Protein AF-A0A5J5U2T1-F1 (afdb_monomer_lite)

Radius of gyration: 14.06 Å; chains: 1; bounding box: 38×24×29 Å

Organism: Gossypium barbadense (NCBI:txid3634)

Secondary structure (DSSP, 8-state):
-EEEEPTTSS-EEETTT-TT-BPBTTEEEEE--S-B-HHHHHHHHHHHHHHHHHHHHHHHHHTPPPP-EEEEE-TT---B-HHHHHHHHHHHHHHHHTT-

Structure (mmCIF, N/CA/C/O backbone):
data_AF-A0A5J5U2T1-F1
#
_entry.id   AF-A0A5J5U2T1-F1
#
loop_
_atom_site.group_PDB
_atom_site.id
_atom_site.type_symbol
_atom_site.label_atom_id
_atom_site.label_alt_id
_atom_site.label_comp_id
_atom_site.label_asym_id
_atom_site.label_entity_id
_atom_site.label_seq_id
_atom_site.pdbx_PDB_ins_code
_atom_site.Cartn_x
_atom_site.Cartn_y
_atom_site.Cartn_z
_atom_site.occupancy
_atom_site.B_iso_or_equiv
_atom_site.auth_seq_id
_atom_site.auth_comp_id
_atom_site.auth_asym_id
_atom_site.auth_atom_id
_atom_site.pdbx_PDB_model_num
ATOM 1 N N . MET A 1 1 ? -3.420 2.641 -5.255 1.00 91.50 1 MET A N 1
ATOM 2 C CA . MET A 1 1 ? -4.907 2.627 -5.237 1.00 91.50 1 MET A CA 1
ATOM 3 C C . MET A 1 1 ? -5.385 1.812 -4.042 1.00 91.50 1 MET A C 1
ATOM 5 O O . MET A 1 1 ? -4.658 0.903 -3.664 1.00 91.50 1 MET A O 1
ATOM 9 N N . VAL A 1 2 ? -6.556 2.091 -3.455 1.00 96.00 2 VAL A N 1
ATOM 10 C CA . VAL A 1 2 ? -7.102 1.265 -2.354 1.00 96.00 2 VAL A CA 1
ATOM 11 C C . VAL A 1 2 ? -7.994 0.156 -2.921 1.00 96.00 2 VAL A C 1
ATOM 13 O O . VAL A 1 2 ? -8.852 0.425 -3.768 1.00 96.00 2 VAL A O 1
ATOM 16 N N . LEU A 1 3 ? -7.773 -1.086 -2.485 1.00 96.88 3 LEU A N 1
ATOM 17 C CA . LEU A 1 3 ? -8.537 -2.255 -2.921 1.00 96.88 3 LEU A CA 1
ATOM 18 C C . LEU A 1 3 ? -9.595 -2.660 -1.890 1.00 96.88 3 LEU A C 1
ATOM 20 O O . LEU A 1 3 ? -9.352 -2.612 -0.687 1.00 96.88 3 LEU A O 1
ATOM 24 N N . GLY A 1 4 ? -10.738 -3.125 -2.388 1.00 96.69 4 GLY A N 1
ATOM 25 C CA . GLY A 1 4 ? -11.812 -3.731 -1.607 1.00 96.69 4 GLY A CA 1
ATOM 26 C C . GLY A 1 4 ? -12.195 -5.105 -2.153 1.00 96.69 4 GLY A C 1
ATOM 27 O O . GLY A 1 4 ? -11.924 -5.423 -3.315 1.00 96.69 4 GLY A O 1
ATOM 28 N N . ASN A 1 5 ? -12.816 -5.926 -1.312 1.00 97.12 5 ASN A N 1
ATOM 29 C CA . ASN A 1 5 ? -13.327 -7.238 -1.686 1.00 97.12 5 ASN A CA 1
ATOM 30 C C . ASN A 1 5 ? -14.647 -7.103 -2.454 1.00 97.12 5 ASN A C 1
ATOM 32 O O . ASN A 1 5 ? -15.560 -6.397 -2.025 1.00 97.12 5 ASN A O 1
ATOM 36 N N . ILE A 1 6 ? -14.761 -7.816 -3.572 1.00 96.44 6 ILE A N 1
ATOM 37 C CA . ILE A 1 6 ? -16.033 -7.984 -4.272 1.00 96.44 6 ILE A CA 1
ATOM 38 C C . ILE A 1 6 ? -16.855 -9.051 -3.522 1.00 96.44 6 ILE A C 1
ATOM 40 O O . ILE A 1 6 ? -16.369 -10.182 -3.392 1.00 96.44 6 ILE A O 1
ATOM 44 N N . PRO A 1 7 ? -18.087 -8.743 -3.068 1.00 94.50 7 PRO A N 1
ATOM 45 C CA . PRO A 1 7 ? -18.920 -9.659 -2.297 1.00 94.50 7 PRO A CA 1
ATOM 46 C C . PRO A 1 7 ? -19.061 -11.039 -2.932 1.00 94.50 7 PRO A C 1
ATOM 48 O O . PRO A 1 7 ? -19.192 -11.167 -4.149 1.00 94.50 7 PRO A O 1
ATOM 51 N N . ASN A 1 8 ? -19.098 -12.071 -2.086 1.00 92.50 8 ASN A N 1
ATOM 52 C CA . ASN A 1 8 ? -19.233 -13.472 -2.499 1.00 92.50 8 ASN A CA 1
ATOM 53 C C . ASN A 1 8 ? -18.112 -13.944 -3.446 1.00 92.50 8 ASN A C 1
ATOM 55 O O . ASN A 1 8 ? -18.323 -14.832 -4.271 1.00 92.50 8 ASN A O 1
ATOM 59 N N . SER A 1 9 ? -16.917 -13.354 -3.342 1.00 93.31 9 SER A N 1
ATOM 60 C CA . SER A 1 9 ? -15.761 -13.726 -4.157 1.00 93.31 9 SER A CA 1
ATOM 61 C C . SER A 1 9 ? -14.440 -13.604 -3.388 1.00 93.31 9 SER A C 1
ATOM 63 O O . SER A 1 9 ? -14.361 -12.961 -2.342 1.00 93.31 9 SER A O 1
ATOM 65 N N . GLY A 1 10 ? -13.374 -14.180 -3.947 1.00 92.50 10 GLY A N 1
ATOM 66 C CA . GLY A 1 10 ? -11.993 -13.953 -3.504 1.00 92.50 10 GLY A CA 1
ATOM 67 C C . GLY A 1 10 ? -11.285 -12.813 -4.245 1.00 92.50 10 GLY A C 1
ATOM 68 O O . GLY A 1 10 ? -10.059 -12.758 -4.242 1.00 92.50 10 GLY A O 1
ATOM 69 N N . ILE A 1 11 ? -12.025 -11.952 -4.950 1.00 94.88 11 ILE A N 1
ATOM 70 C CA . ILE A 1 11 ? -11.459 -10.942 -5.847 1.00 94.88 11 ILE A CA 1
ATOM 71 C C . ILE A 1 11 ? -11.368 -9.595 -5.128 1.00 94.88 11 ILE A C 1
ATOM 73 O O . ILE A 1 11 ? -12.343 -9.128 -4.540 1.00 94.88 11 ILE A O 1
ATOM 77 N N . TYR A 1 12 ? -10.209 -8.947 -5.252 1.00 96.06 12 TYR A N 1
ATOM 78 C CA . TYR A 1 12 ? -9.975 -7.583 -4.786 1.00 96.06 12 TYR A CA 1
ATOM 79 C C . TYR A 1 12 ? -9.835 -6.625 -5.974 1.00 96.06 12 TYR A C 1
ATOM 81 O O . TYR A 1 12 ? -9.155 -6.931 -6.963 1.00 96.06 12 TYR A O 1
ATOM 89 N N . ARG A 1 13 ? -10.523 -5.482 -5.911 1.00 95.38 13 ARG A N 1
ATOM 90 C CA . ARG A 1 13 ? -10.541 -4.458 -6.969 1.00 95.38 13 ARG A CA 1
ATOM 91 C C . ARG A 1 13 ? -10.528 -3.055 -6.383 1.00 95.38 13 ARG A C 1
ATOM 93 O O . ARG A 1 13 ? -10.888 -2.859 -5.228 1.00 95.38 13 ARG A O 1
ATOM 100 N N . SER A 1 14 ? -10.108 -2.090 -7.198 1.00 95.06 14 SER A N 1
ATOM 101 C CA . SER A 1 14 ? -10.101 -0.675 -6.824 1.00 95.06 14 SER A CA 1
ATOM 102 C C . SER A 1 14 ? -11.505 -0.220 -6.429 1.00 95.06 14 SER A C 1
ATOM 104 O O . SER A 1 14 ? -12.437 -0.339 -7.225 1.00 95.06 14 SER A O 1
ATOM 106 N N . MET A 1 15 ? -11.639 0.328 -5.220 1.00 94.19 15 MET A N 1
ATOM 107 C CA . MET A 1 15 ? -12.920 0.853 -4.730 1.00 94.19 15 MET A CA 1
ATOM 108 C C . MET A 1 15 ? -13.354 2.120 -5.479 1.00 94.19 15 MET A C 1
ATOM 110 O O . MET A 1 15 ? -14.547 2.365 -5.620 1.00 94.19 15 MET A O 1
ATOM 114 N N . ASP A 1 16 ? -12.403 2.871 -6.045 1.00 92.81 16 ASP A N 1
ATOM 115 C CA . ASP A 1 16 ? -12.697 4.042 -6.883 1.00 92.81 16 ASP A CA 1
ATOM 116 C C . ASP A 1 16 ? -13.367 3.644 -8.210 1.00 92.81 16 ASP A C 1
ATOM 118 O O . ASP A 1 16 ? -14.173 4.392 -8.759 1.00 92.81 16 ASP A O 1
ATOM 122 N N . GLN A 1 17 ? -13.027 2.463 -8.742 1.00 93.62 17 GLN A N 1
ATOM 123 C CA . GLN A 1 17 ? -13.546 1.971 -10.023 1.00 93.62 17 GLN A CA 1
ATOM 124 C C . GLN A 1 17 ? -14.768 1.060 -9.864 1.00 93.62 17 GLN A C 1
ATOM 126 O O . GLN A 1 17 ? -15.655 1.060 -10.716 1.00 93.62 17 GLN A O 1
ATOM 131 N N . TYR A 1 18 ? -14.820 0.267 -8.792 1.00 94.25 18 TYR A N 1
ATOM 132 C CA . TYR A 1 18 ? -15.856 -0.736 -8.567 1.00 94.25 18 TYR A CA 1
ATOM 133 C C . TYR A 1 18 ? -16.617 -0.412 -7.284 1.00 94.25 18 TYR A C 1
ATOM 135 O O . TYR A 1 18 ? -16.216 -0.823 -6.202 1.00 94.25 18 TYR A O 1
ATOM 143 N N . GLN A 1 19 ? -17.768 0.253 -7.414 1.00 91.75 19 GLN A N 1
ATOM 144 C CA . GLN A 1 19 ? -18.606 0.664 -6.273 1.00 91.75 19 GLN A CA 1
ATOM 145 C C . GLN A 1 19 ? -19.102 -0.501 -5.401 1.00 91.75 19 GLN A C 1
ATOM 147 O O . GLN A 1 19 ? -19.503 -0.293 -4.263 1.00 91.75 19 GLN A O 1
ATOM 152 N N . MET A 1 20 ? -19.098 -1.725 -5.934 1.00 93.38 20 MET A N 1
ATOM 153 C CA . MET A 1 20 ? -19.464 -2.935 -5.193 1.00 93.38 20 MET A CA 1
ATOM 154 C C . MET A 1 20 ? -18.319 -3.499 -4.337 1.00 93.38 20 MET A C 1
ATOM 156 O O . MET A 1 20 ? -18.551 -4.446 -3.592 1.00 93.38 20 MET A O 1
ATOM 160 N N . ALA A 1 21 ? -17.092 -2.986 -4.478 1.00 96.25 21 ALA A N 1
ATOM 161 C CA . ALA A 1 21 ? -15.948 -3.416 -3.686 1.00 96.25 21 ALA A CA 1
ATOM 162 C C . ALA A 1 21 ? -16.019 -2.796 -2.285 1.00 96.25 21 ALA A C 1
ATOM 164 O O . ALA A 1 21 ? -16.113 -1.579 -2.149 1.00 96.25 21 ALA A O 1
ATOM 165 N N . ASN A 1 22 ? -15.940 -3.634 -1.253 1.00 93.81 22 ASN A N 1
ATOM 166 C CA . ASN A 1 22 ? -16.040 -3.203 0.140 1.00 93.81 22 ASN A CA 1
ATOM 167 C C . ASN A 1 22 ? -14.689 -3.298 0.845 1.00 93.81 22 ASN A C 1
ATOM 169 O O . ASN A 1 22 ? -13.925 -4.241 0.615 1.00 93.81 22 ASN A O 1
ATOM 173 N N . SER A 1 23 ? -14.410 -2.350 1.737 1.00 92.56 23 SER A N 1
ATOM 174 C CA . SER A 1 23 ? -13.277 -2.467 2.651 1.00 92.56 23 SER A CA 1
ATOM 175 C C . SER A 1 23 ? -13.469 -3.658 3.592 1.00 92.56 23 SER A C 1
ATOM 177 O O . SER A 1 23 ? -14.588 -4.088 3.879 1.00 92.56 23 SER A O 1
ATOM 179 N N . VAL A 1 24 ? -12.353 -4.209 4.064 1.00 91.06 24 VAL A N 1
ATOM 180 C CA . VAL A 1 24 ? -12.357 -5.256 5.085 1.00 91.06 24 VAL A CA 1
ATOM 181 C C . VAL A 1 24 ? -12.009 -4.586 6.416 1.00 91.06 24 VAL A C 1
ATOM 183 O O . VAL A 1 24 ? -10.941 -3.980 6.501 1.00 91.06 24 VAL A O 1
ATOM 186 N N . PRO A 1 25 ? -12.875 -4.650 7.446 1.00 89.88 25 PRO A N 1
ATOM 187 C CA . PRO A 1 25 ? -12.611 -3.992 8.723 1.00 89.88 25 PRO A CA 1
ATOM 188 C C . PRO A 1 25 ? -11.243 -4.373 9.298 1.00 89.88 25 PRO A C 1
ATOM 190 O O . PRO A 1 25 ? -10.885 -5.551 9.349 1.00 89.88 25 PRO A O 1
ATOM 193 N N . GLY A 1 26 ? -10.469 -3.367 9.709 1.00 92.12 26 GLY A N 1
ATOM 194 C CA . GLY A 1 26 ? -9.121 -3.550 10.251 1.00 92.12 26 GLY A CA 1
ATOM 195 C C . GLY A 1 26 ? -8.036 -3.909 9.222 1.00 92.12 26 GLY A C 1
ATOM 196 O O . GLY A 1 26 ? -6.898 -4.155 9.624 1.00 92.12 26 GLY A O 1
ATOM 197 N N . ILE A 1 27 ? -8.329 -3.932 7.916 1.00 94.69 27 ILE A N 1
ATOM 198 C CA . ILE A 1 27 ? -7.347 -4.249 6.867 1.00 94.69 27 ILE A CA 1
ATOM 199 C C . ILE A 1 27 ? -7.358 -3.180 5.773 1.00 94.69 27 ILE A C 1
ATOM 201 O O . ILE A 1 27 ? -8.360 -2.969 5.092 1.00 94.69 27 ILE A O 1
ATOM 205 N N . LEU A 1 28 ? -6.194 -2.573 5.536 1.00 96.50 28 LEU A N 1
ATOM 206 C CA . LEU A 1 28 ? -5.956 -1.659 4.424 1.00 96.50 28 LEU A CA 1
ATOM 207 C C . LEU A 1 28 ? -5.172 -2.370 3.320 1.00 96.50 28 LEU A C 1
ATOM 209 O O . LEU A 1 28 ? -4.059 -2.833 3.556 1.00 96.50 28 LEU A O 1
ATOM 213 N N . ILE A 1 29 ? -5.714 -2.420 2.103 1.00 97.50 29 ILE A N 1
ATOM 214 C CA . ILE A 1 29 ? -5.049 -3.043 0.951 1.00 97.50 29 ILE A CA 1
ATOM 215 C C . ILE A 1 29 ? -4.725 -1.968 -0.084 1.00 97.50 29 ILE A C 1
ATOM 217 O O . ILE A 1 29 ? -5.620 -1.292 -0.591 1.00 97.50 29 ILE A O 1
ATOM 221 N N . LEU A 1 30 ? -3.443 -1.816 -0.412 1.00 97.31 30 LEU A N 1
ATOM 222 C CA . LEU A 1 30 ? -2.939 -0.804 -1.333 1.00 97.31 30 LEU A CA 1
ATOM 223 C C . LEU A 1 30 ? -2.253 -1.464 -2.525 1.00 97.31 30 LEU A C 1
ATOM 225 O O . LEU A 1 30 ? -1.245 -2.144 -2.366 1.00 97.31 30 LEU A O 1
ATOM 229 N N . GLN A 1 31 ? -2.760 -1.210 -3.725 1.00 96.75 31 GLN A N 1
ATOM 230 C CA . GLN A 1 31 ? -2.101 -1.607 -4.966 1.00 96.75 31 GLN A CA 1
ATOM 231 C C . GLN A 1 31 ? -1.109 -0.537 -5.416 1.00 96.75 31 GLN A C 1
ATOM 233 O O . GLN A 1 31 ? -1.481 0.642 -5.516 1.00 96.75 31 GLN A O 1
ATOM 238 N N . ILE A 1 32 ? 0.118 -0.961 -5.721 1.00 95.94 32 ILE A N 1
ATOM 239 C CA . ILE A 1 32 ? 1.150 -0.140 -6.358 1.00 95.94 32 ILE A CA 1
ATOM 240 C C . ILE A 1 32 ? 1.278 -0.578 -7.819 1.00 95.94 32 ILE A C 1
ATOM 242 O O . ILE A 1 32 ? 1.555 -1.737 -8.111 1.00 95.94 32 ILE A O 1
ATOM 246 N N . ASP A 1 33 ? 1.049 0.355 -8.736 1.00 93.88 33 ASP A N 1
ATOM 247 C CA . ASP A 1 33 ? 0.881 0.127 -10.176 1.00 93.88 33 ASP A CA 1
ATOM 248 C C . ASP A 1 33 ? 2.039 0.677 -11.026 1.00 93.88 33 ASP A C 1
ATOM 250 O O . ASP A 1 33 ? 1.924 0.797 -12.245 1.00 93.88 33 ASP A O 1
ATOM 254 N N . ALA A 1 34 ? 3.174 0.992 -10.397 1.00 93.94 34 ALA A N 1
ATOM 255 C CA . ALA A 1 34 ? 4.354 1.525 -11.067 1.00 93.94 34 ALA A CA 1
ATOM 256 C C . ALA A 1 34 ? 5.658 0.961 -10.473 1.00 93.94 34 ALA A C 1
ATOM 258 O O . ALA A 1 34 ? 5.695 0.631 -9.284 1.00 93.94 34 ALA A O 1
ATOM 259 N N . PRO A 1 35 ? 6.750 0.893 -11.264 1.00 96.75 35 PRO A N 1
ATOM 260 C CA . PRO A 1 35 ? 8.089 0.623 -10.745 1.00 96.75 35 PRO A CA 1
ATOM 261 C C . PRO A 1 35 ? 8.454 1.562 -9.596 1.00 96.75 35 PRO A C 1
ATOM 263 O O . PRO A 1 35 ? 8.082 2.736 -9.621 1.00 96.75 35 PRO A O 1
ATOM 266 N N . VAL A 1 36 ? 9.215 1.076 -8.616 1.00 97.06 36 VAL A N 1
ATOM 267 C CA . VAL A 1 36 ? 9.625 1.876 -7.452 1.00 97.06 36 VAL A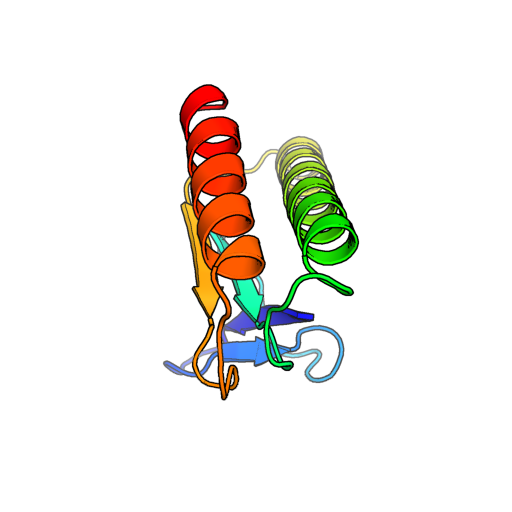 CA 1
ATOM 268 C C . VAL A 1 36 ? 11.108 2.204 -7.556 1.00 97.06 36 VAL A C 1
ATOM 270 O O . VAL A 1 36 ? 11.963 1.327 -7.485 1.00 97.06 36 VAL A O 1
ATOM 273 N N . PHE A 1 37 ? 11.417 3.482 -7.729 1.00 96.50 37 PHE A N 1
ATOM 274 C CA . PHE A 1 37 ? 12.774 3.964 -7.946 1.00 96.50 37 PHE A CA 1
ATOM 275 C C . PHE A 1 37 ? 13.001 5.306 -7.258 1.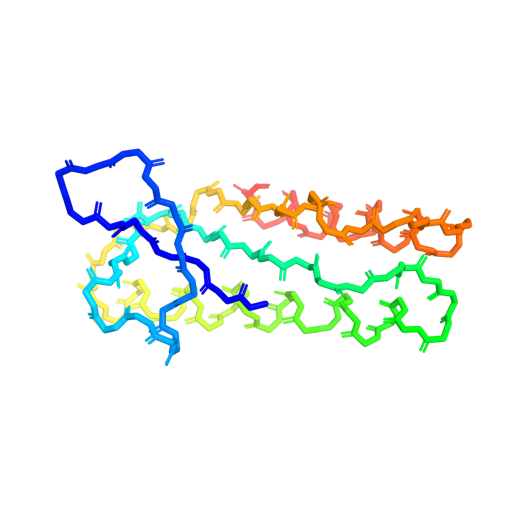00 96.50 37 PHE A C 1
ATOM 277 O O . PHE A 1 37 ? 12.074 5.922 -6.730 1.00 96.50 37 PHE A O 1
ATOM 284 N N . PHE A 1 38 ? 14.241 5.787 -7.270 1.00 95.94 38 PHE A N 1
ATOM 285 C CA . PHE A 1 38 ? 14.639 7.014 -6.576 1.00 95.94 38 PHE A CA 1
ATOM 286 C C . PHE A 1 38 ? 13.669 8.199 -6.758 1.00 95.94 38 PHE A C 1
ATOM 288 O O . PHE A 1 38 ? 13.318 8.863 -5.784 1.00 95.94 38 PHE A O 1
ATOM 295 N N . ALA A 1 39 ? 13.187 8.445 -7.981 1.00 95.50 39 ALA A N 1
ATOM 296 C CA . ALA A 1 39 ? 12.362 9.618 -8.270 1.00 95.50 39 ALA A CA 1
ATOM 297 C C . ALA A 1 39 ? 10.951 9.573 -7.654 1.00 95.50 39 ALA A C 1
ATOM 299 O O . ALA A 1 39 ? 10.359 10.630 -7.451 1.00 95.50 39 ALA A O 1
ATOM 300 N N . ASN A 1 40 ? 10.398 8.385 -7.373 1.00 95.62 40 ASN A N 1
ATOM 301 C CA . ASN A 1 40 ? 9.044 8.246 -6.823 1.00 95.62 40 ASN A CA 1
ATOM 302 C C . ASN A 1 40 ? 8.996 7.671 -5.400 1.00 95.62 40 ASN A C 1
ATOM 304 O O . ASN A 1 40 ? 7.937 7.713 -4.774 1.00 95.62 40 ASN A O 1
ATOM 308 N N . ALA A 1 41 ? 10.120 7.188 -4.866 1.00 95.44 41 ALA A N 1
ATOM 309 C CA . ALA A 1 41 ? 10.183 6.554 -3.554 1.00 95.44 41 ALA A CA 1
ATOM 310 C C . ALA A 1 41 ? 9.664 7.466 -2.424 1.00 95.44 41 ALA A C 1
ATOM 312 O O . ALA A 1 41 ? 8.802 7.057 -1.645 1.00 95.44 41 ALA A O 1
ATOM 313 N N . SER A 1 42 ? 10.127 8.720 -2.354 1.00 94.81 42 SER A N 1
ATOM 314 C CA . SER A 1 42 ? 9.705 9.672 -1.312 1.00 94.81 42 SER A CA 1
ATOM 315 C C . SER A 1 42 ? 8.200 9.946 -1.353 1.00 94.81 42 SER A C 1
ATOM 317 O O . SER A 1 42 ? 7.520 9.845 -0.330 1.00 94.81 42 SER A O 1
ATOM 319 N N . TYR A 1 43 ? 7.674 10.214 -2.550 1.00 95.19 43 TYR A N 1
ATOM 320 C CA . TYR A 1 43 ? 6.250 10.427 -2.775 1.00 95.19 43 TYR A CA 1
ATOM 321 C C . TYR A 1 43 ? 5.425 9.207 -2.356 1.00 95.19 43 TYR A C 1
ATOM 323 O O . TYR A 1 43 ? 4.422 9.344 -1.654 1.00 95.19 43 TYR A O 1
ATOM 331 N N . LEU A 1 44 ? 5.857 8.006 -2.753 1.00 96.19 44 LEU A N 1
ATOM 332 C CA . LEU A 1 44 ? 5.143 6.772 -2.454 1.00 96.19 44 LEU A CA 1
ATOM 333 C C . LEU A 1 44 ? 5.072 6.517 -0.942 1.00 96.19 44 LEU A C 1
ATOM 335 O O . LEU A 1 44 ? 3.994 6.226 -0.424 1.00 96.19 44 LEU A O 1
ATOM 339 N N . ARG A 1 45 ? 6.179 6.719 -0.218 1.00 95.31 45 ARG A N 1
ATOM 340 C CA . ARG A 1 45 ? 6.229 6.613 1.251 1.00 95.31 45 ARG A CA 1
ATOM 341 C C . ARG A 1 45 ? 5.221 7.537 1.931 1.00 95.31 45 ARG A C 1
ATOM 343 O O . ARG A 1 45 ? 4.473 7.113 2.815 1.00 95.31 45 ARG A O 1
ATOM 350 N N . GLU A 1 46 ? 5.200 8.805 1.528 1.00 95.69 46 GLU A N 1
ATOM 351 C CA . GLU A 1 46 ? 4.277 9.801 2.079 1.00 95.69 46 GLU A CA 1
ATOM 352 C C . GLU A 1 46 ? 2.826 9.473 1.735 1.00 95.69 46 GLU A C 1
ATOM 354 O O . GLU A 1 46 ? 1.937 9.621 2.577 1.00 95.69 46 GLU A O 1
ATOM 359 N N . ARG A 1 47 ? 2.571 8.989 0.515 1.00 95.88 47 ARG A N 1
ATOM 360 C CA . ARG A 1 47 ? 1.223 8.623 0.084 1.00 95.88 47 ARG A CA 1
ATOM 361 C C . ARG A 1 47 ? 0.683 7.422 0.852 1.00 95.88 47 ARG A C 1
ATOM 363 O O . ARG A 1 47 ? -0.464 7.488 1.290 1.00 95.88 47 ARG A O 1
ATOM 370 N N . ILE A 1 48 ? 1.502 6.388 1.060 1.00 96.12 48 ILE A N 1
ATOM 371 C CA . ILE A 1 48 ? 1.136 5.225 1.880 1.00 96.12 48 ILE A CA 1
ATOM 372 C C . ILE A 1 48 ? 0.867 5.650 3.320 1.00 96.12 48 ILE A C 1
ATOM 374 O O . ILE A 1 48 ? -0.170 5.298 3.873 1.00 96.12 48 ILE A O 1
ATOM 378 N N . SER A 1 49 ? 1.743 6.472 3.900 1.00 94.94 49 SER A N 1
ATOM 379 C CA . SER A 1 49 ? 1.541 6.989 5.258 1.00 94.94 49 SER A CA 1
ATOM 380 C C . SER A 1 49 ? 0.209 7.734 5.382 1.00 94.94 49 SER A C 1
ATOM 382 O O . SER A 1 49 ? -0.531 7.511 6.334 1.00 94.94 49 SER A O 1
ATOM 384 N N . ARG A 1 50 ? -0.137 8.571 4.395 1.00 96.00 50 ARG A N 1
ATOM 385 C CA . ARG A 1 50 ? -1.416 9.293 4.365 1.00 96.00 50 ARG A CA 1
ATOM 386 C C . ARG A 1 50 ? -2.619 8.351 4.288 1.00 96.00 50 ARG A C 1
ATOM 388 O O . ARG A 1 50 ? -3.558 8.554 5.043 1.00 96.00 50 ARG A O 1
ATOM 395 N N . TRP A 1 51 ? -2.575 7.319 3.441 1.00 96.12 51 TRP A N 1
ATOM 396 C CA . TRP A 1 51 ? -3.652 6.322 3.373 1.00 96.12 51 TRP A CA 1
ATOM 397 C C . TRP A 1 51 ? -3.851 5.580 4.697 1.00 96.12 51 TRP A C 1
ATOM 399 O O . TRP A 1 51 ? -4.987 5.336 5.085 1.00 96.12 51 TRP A O 1
ATOM 409 N N . ILE A 1 52 ? -2.766 5.260 5.409 1.00 95.31 52 ILE A N 1
ATOM 410 C CA . ILE A 1 52 ? -2.848 4.647 6.743 1.00 95.31 52 ILE A CA 1
ATOM 411 C C . ILE A 1 52 ? -3.572 5.582 7.717 1.00 95.31 52 ILE A C 1
ATOM 413 O O . ILE A 1 52 ? -4.494 5.142 8.393 1.00 95.31 52 ILE A O 1
ATOM 417 N N . TYR A 1 53 ? -3.199 6.865 7.766 1.00 94.25 53 TYR A N 1
ATOM 418 C CA . TYR A 1 53 ? -3.868 7.836 8.640 1.00 94.25 53 TYR A CA 1
ATOM 419 C C . TYR A 1 53 ? -5.347 8.037 8.282 1.00 94.25 53 TYR A C 1
ATOM 421 O O . TYR A 1 53 ? -6.188 8.064 9.175 1.00 94.25 53 TYR A O 1
ATOM 429 N N . GLU A 1 54 ? -5.664 8.159 6.990 1.00 94.69 54 GLU A N 1
ATOM 430 C CA . GLU A 1 54 ? -7.042 8.292 6.496 1.00 94.69 54 GLU A CA 1
ATOM 431 C C . GLU A 1 54 ? -7.901 7.087 6.922 1.00 94.69 54 GLU A C 1
ATOM 433 O O . GLU A 1 54 ? -9.028 7.263 7.385 1.00 94.69 54 GLU A O 1
ATOM 438 N N . GLU A 1 55 ? -7.357 5.870 6.828 1.00 94.50 55 GLU A N 1
ATOM 439 C CA . GLU A 1 55 ? -8.059 4.652 7.236 1.00 94.50 55 GLU A CA 1
ATOM 440 C C . GLU A 1 55 ? -8.195 4.534 8.761 1.00 94.50 55 GLU A C 1
ATOM 442 O O . GLU A 1 55 ? -9.268 4.190 9.256 1.00 94.50 55 GLU A O 1
ATOM 447 N N . GLU A 1 56 ? -7.152 4.870 9.529 1.00 93.44 56 GLU A N 1
ATOM 448 C CA . GLU A 1 56 ? -7.221 4.923 10.996 1.00 93.44 56 GLU A CA 1
ATOM 449 C C . GLU A 1 56 ? -8.327 5.884 11.473 1.00 93.44 56 GLU A C 1
ATOM 451 O O . GLU A 1 56 ? -9.084 5.551 12.389 1.00 93.44 56 GLU A O 1
ATOM 456 N N . ASP A 1 57 ? -8.454 7.063 10.857 1.00 93.88 57 ASP A N 1
ATOM 457 C CA . ASP A 1 57 ? -9.499 8.038 11.192 1.00 93.88 57 ASP A 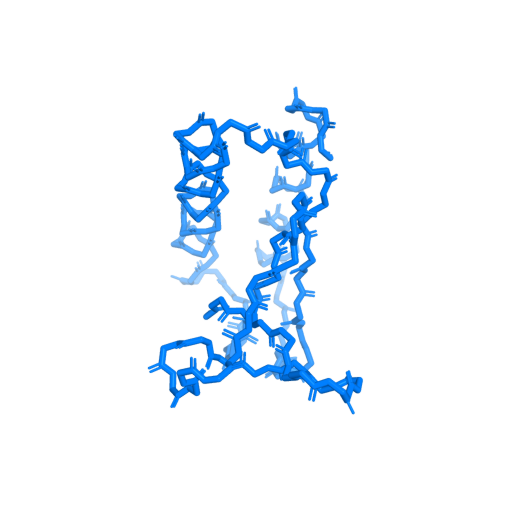CA 1
ATOM 458 C C . ASP A 1 57 ? -10.897 7.590 10.741 1.00 93.88 57 ASP A C 1
ATOM 460 O O . ASP A 1 57 ? -11.873 7.795 11.476 1.00 93.88 57 ASP A O 1
ATOM 464 N N . ARG A 1 58 ? -11.009 6.924 9.582 1.00 92.88 58 ARG A N 1
ATOM 465 C CA . ARG A 1 58 ? -12.261 6.299 9.123 1.00 92.88 58 ARG A CA 1
ATOM 466 C C . ARG A 1 58 ? -12.759 5.262 10.130 1.00 92.88 58 ARG A C 1
ATOM 468 O O . ARG A 1 58 ? -13.919 5.329 10.536 1.00 92.88 58 ARG A O 1
ATOM 475 N N . LEU A 1 59 ? -11.887 4.346 10.560 1.00 92.31 59 LEU A N 1
ATOM 476 C CA . LEU A 1 59 ? -12.219 3.283 11.516 1.00 92.31 59 LEU A CA 1
ATOM 477 C C . LEU A 1 59 ? -12.658 3.860 12.869 1.00 92.31 59 LEU A C 1
ATOM 479 O O . LEU A 1 59 ? -13.695 3.463 13.401 1.00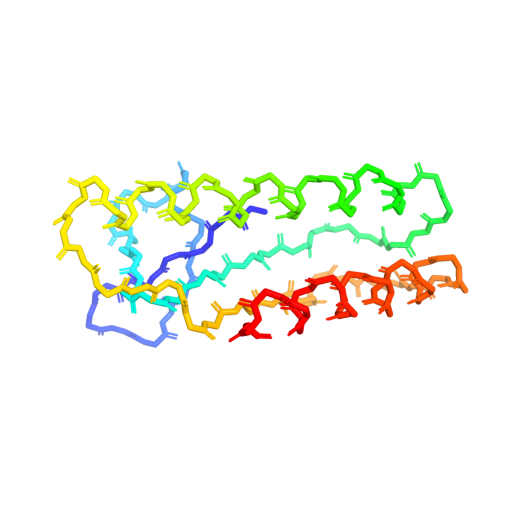 92.31 59 LEU A O 1
ATOM 483 N N . LYS A 1 60 ? -11.938 4.867 13.389 1.00 91.69 60 LYS A N 1
ATOM 484 C CA . LYS A 1 60 ? -12.326 5.571 14.625 1.00 91.69 60 LYS A CA 1
ATOM 485 C C . LYS A 1 60 ? -13.700 6.227 14.512 1.00 91.69 60 LYS A C 1
ATOM 487 O O . LYS A 1 60 ? -14.504 6.109 15.432 1.00 91.69 60 LYS A O 1
ATOM 492 N N . SER A 1 61 ? -13.970 6.909 13.399 1.00 92.06 61 SER A N 1
ATOM 493 C CA . SER A 1 61 ? -15.241 7.616 13.172 1.00 92.06 61 SER A CA 1
ATOM 494 C C . SER A 1 61 ? -16.428 6.659 13.052 1.00 92.06 61 SER A C 1
ATOM 496 O O . SER A 1 61 ? -17.538 6.999 13.453 1.00 92.06 61 SER A O 1
ATOM 498 N N . ALA A 1 62 ? -16.189 5.457 12.526 1.00 89.56 62 ALA A N 1
ATOM 499 C CA . ALA A 1 62 ? -17.180 4.393 12.412 1.00 89.56 62 ALA A CA 1
ATOM 500 C C . ALA A 1 62 ? -17.376 3.582 13.711 1.00 89.56 62 ALA A C 1
ATOM 502 O O . ALA A 1 62 ? -18.292 2.766 13.784 1.00 89.56 62 ALA A O 1
ATOM 503 N N . GLY A 1 63 ? -16.541 3.791 14.739 1.00 89.44 63 GLY A N 1
ATOM 504 C CA . GLY A 1 63 ? -16.538 2.960 15.950 1.00 89.44 63 GLY A CA 1
ATOM 505 C C . GLY A 1 63 ? -16.089 1.517 15.686 1.00 89.44 63 GLY A C 1
ATOM 506 O O . GLY A 1 63 ? -16.456 0.611 16.434 1.00 89.44 63 GLY A O 1
ATOM 507 N N . GLU A 1 64 ? -15.335 1.301 14.607 1.00 86.38 64 GLU A N 1
ATOM 508 C CA . GLU A 1 64 ? -14.820 -0.004 14.197 1.00 86.38 64 GLU A CA 1
ATOM 509 C C . GLU A 1 64 ? -13.510 -0.351 14.927 1.00 86.38 64 GLU A C 1
ATOM 511 O O . GLU A 1 64 ? -12.902 0.473 15.617 1.00 86.38 64 GLU A O 1
ATOM 516 N N . ALA A 1 65 ? -13.071 -1.606 14.779 1.00 79.56 65 ALA A N 1
ATOM 517 C CA . ALA A 1 65 ? -11.776 -2.056 15.277 1.00 79.56 65 ALA A CA 1
ATOM 518 C C . ALA A 1 65 ? -10.628 -1.223 14.680 1.00 79.56 65 ALA A C 1
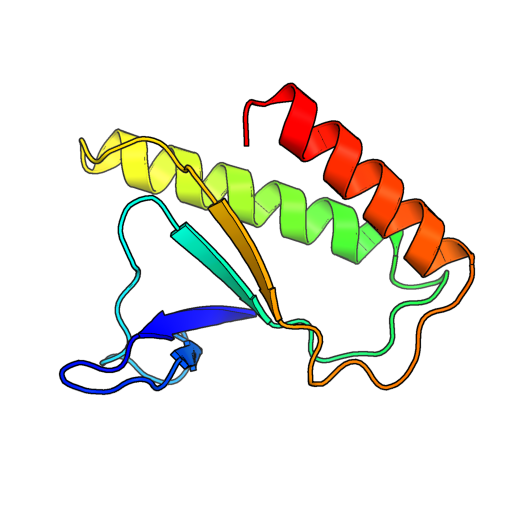ATOM 520 O O . ALA A 1 65 ? -10.729 -0.700 13.569 1.00 79.56 65 ALA A O 1
ATOM 521 N N . SER A 1 66 ? -9.522 -1.112 15.418 1.00 90.88 66 SER A N 1
ATOM 522 C CA . SER A 1 66 ? -8.317 -0.442 14.927 1.00 90.88 66 SER A CA 1
ATOM 523 C C . SER A 1 66 ? -7.808 -1.097 13.644 1.00 90.88 66 SER A C 1
ATOM 525 O O . SER A 1 66 ? -8.026 -2.285 13.410 1.00 90.88 66 SER A O 1
ATOM 527 N N . LEU A 1 67 ? -7.056 -0.343 12.844 1.00 94.81 67 LEU A N 1
ATOM 528 C CA . LEU A 1 67 ? -6.288 -0.940 11.761 1.00 94.81 67 LEU A CA 1
ATOM 529 C C . LEU A 1 67 ? -5.365 -2.022 12.355 1.00 94.81 67 LEU A C 1
ATOM 531 O O . LEU A 1 67 ? -4.799 -1.829 13.430 1.00 94.81 67 LEU A O 1
ATOM 535 N N . HIS A 1 68 ? -5.276 -3.174 11.697 1.00 93.00 68 HIS A N 1
ATOM 536 C CA . HIS A 1 68 ? -4.461 -4.312 12.129 1.00 93.00 68 HIS A CA 1
ATOM 537 C C . HIS A 1 68 ? -3.423 -4.691 11.083 1.00 93.00 68 HIS A C 1
ATOM 539 O O . HIS A 1 68 ? -2.318 -5.079 11.436 1.00 93.00 68 HIS A O 1
ATOM 545 N N . TYR A 1 69 ? -3.775 -4.578 9.801 1.00 94.31 69 TYR A N 1
ATOM 546 C CA . TYR A 1 69 ? -2.897 -4.968 8.707 1.00 94.31 69 TYR A CA 1
ATOM 547 C C . TYR A 1 69 ? -2.896 -3.930 7.594 1.00 94.31 69 TYR A C 1
ATOM 549 O O . TYR A 1 69 ? -3.943 -3.417 7.194 1.00 94.31 69 TYR A O 1
ATOM 557 N N . VAL A 1 70 ? -1.707 -3.692 7.043 1.00 96.00 70 VAL A N 1
ATOM 558 C CA . VAL A 1 70 ? -1.510 -2.980 5.780 1.00 96.00 70 VAL A CA 1
ATOM 559 C C . VAL A 1 70 ? -0.909 -3.960 4.782 1.00 96.00 70 VAL A C 1
ATOM 561 O O . VAL A 1 70 ? 0.193 -4.464 4.979 1.00 96.00 70 VAL A O 1
ATOM 564 N N . ILE A 1 71 ? -1.636 -4.240 3.706 1.00 96.31 71 ILE A N 1
ATOM 565 C CA . ILE A 1 71 ? -1.215 -5.148 2.641 1.00 96.31 71 ILE A CA 1
ATOM 566 C C . ILE A 1 71 ? -0.827 -4.308 1.429 1.00 96.31 71 ILE A C 1
ATOM 568 O O . ILE A 1 71 ? -1.647 -3.560 0.899 1.00 96.31 71 ILE A O 1
ATOM 572 N N . LEU A 1 72 ? 0.418 -4.446 0.975 1.00 96.56 72 LEU A N 1
ATOM 573 C CA . LEU A 1 72 ? 0.879 -3.851 -0.275 1.00 96.56 72 LEU A CA 1
ATOM 574 C C . LEU A 1 72 ? 0.824 -4.902 -1.386 1.00 96.56 72 LEU A C 1
ATOM 576 O O . LEU A 1 72 ? 1.589 -5.865 -1.374 1.00 96.56 72 LEU A O 1
ATOM 580 N N . ASP A 1 73 ? -0.070 -4.710 -2.351 1.00 96.44 73 ASP A N 1
ATOM 581 C CA . ASP A 1 73 ? -0.088 -5.485 -3.587 1.00 96.44 73 ASP A CA 1
ATOM 582 C C . ASP A 1 73 ? 0.909 -4.873 -4.578 1.00 96.44 73 ASP A C 1
ATOM 584 O O . ASP A 1 73 ? 0.676 -3.809 -5.160 1.00 96.44 73 ASP A O 1
ATOM 588 N N . LEU A 1 74 ? 2.042 -5.561 -4.735 1.00 95.81 74 LEU A N 1
ATOM 589 C CA . LEU A 1 74 ? 3.128 -5.197 -5.643 1.00 95.81 74 LEU A CA 1
ATOM 590 C C . LEU A 1 74 ? 3.112 -6.024 -6.940 1.00 95.81 74 LEU A C 1
ATOM 592 O O . LEU A 1 74 ? 4.086 -5.998 -7.684 1.00 95.81 74 LEU A O 1
ATOM 596 N N . SER A 1 75 ? 2.038 -6.767 -7.233 1.00 94.69 75 SER A N 1
ATOM 597 C CA . SER A 1 75 ? 1.966 -7.656 -8.407 1.00 94.69 75 SER A CA 1
ATOM 598 C C . SER A 1 75 ? 2.171 -6.940 -9.749 1.00 94.69 75 SER A C 1
ATOM 600 O O . SER A 1 75 ? 2.659 -7.547 -10.700 1.00 94.69 75 SER A O 1
ATOM 602 N N . ALA A 1 76 ? 1.837 -5.648 -9.825 1.00 93.88 76 ALA A N 1
ATOM 603 C CA . ALA A 1 76 ? 2.030 -4.806 -11.006 1.00 93.88 76 ALA A CA 1
ATOM 604 C C . ALA A 1 76 ? 3.390 -4.074 -11.035 1.00 93.88 76 ALA A C 1
ATOM 606 O O . ALA A 1 76 ? 3.704 -3.387 -12.009 1.00 93.88 76 ALA A O 1
ATOM 607 N N . VAL A 1 77 ? 4.214 -4.207 -9.992 1.00 96.44 77 VAL A N 1
ATOM 608 C CA . VAL A 1 77 ? 5.517 -3.538 -9.900 1.00 96.44 77 VAL A CA 1
ATOM 609 C C . VAL A 1 77 ? 6.553 -4.322 -10.703 1.00 96.44 77 VAL A C 1
ATOM 611 O O . VAL A 1 77 ? 7.019 -5.379 -10.289 1.00 96.44 77 VAL A O 1
ATOM 614 N N . GLY A 1 78 ? 6.940 -3.785 -11.862 1.00 96.81 78 GLY A N 1
ATOM 615 C CA . GLY A 1 78 ? 7.892 -4.446 -12.764 1.00 96.81 78 GLY A CA 1
ATOM 616 C C . GLY A 1 78 ? 9.359 -4.396 -12.318 1.00 96.81 78 GLY A C 1
ATOM 617 O O . GLY A 1 78 ? 10.150 -5.241 -12.731 1.00 96.81 78 GLY A O 1
ATOM 618 N N . SER A 1 79 ? 9.748 -3.416 -11.498 1.00 96.81 79 SER A N 1
ATOM 619 C CA . SER A 1 79 ? 11.113 -3.297 -10.973 1.00 96.81 79 SER A CA 1
ATOM 620 C C . SER A 1 79 ? 11.180 -2.416 -9.725 1.00 96.81 79 SER A C 1
ATOM 622 O O . SER A 1 79 ? 10.344 -1.530 -9.521 1.00 96.81 79 SER A O 1
ATOM 624 N N . ILE A 1 80 ? 12.191 -2.674 -8.889 1.00 97.62 80 ILE A N 1
ATOM 625 C CA . ILE A 1 80 ? 12.504 -1.901 -7.684 1.00 97.62 80 ILE A CA 1
ATOM 626 C C . ILE A 1 80 ? 14.021 -1.668 -7.635 1.00 97.62 80 ILE A C 1
ATOM 628 O O . ILE A 1 80 ? 14.785 -2.623 -7.781 1.00 97.62 80 ILE A O 1
ATOM 632 N N . ASP A 1 81 ? 14.458 -0.419 -7.447 1.00 97.50 81 ASP A N 1
ATOM 633 C CA . ASP A 1 81 ? 15.875 -0.080 -7.236 1.00 97.50 81 ASP A CA 1
ATOM 634 C C . ASP A 1 81 ? 16.257 -0.043 -5.741 1.00 97.50 81 ASP A C 1
ATOM 636 O O . ASP A 1 81 ? 15.421 -0.204 -4.850 1.00 97.50 81 ASP A O 1
ATOM 640 N N . THR A 1 82 ? 17.534 0.206 -5.438 1.00 97.50 82 THR A N 1
ATOM 641 C CA . THR A 1 82 ? 18.027 0.290 -4.053 1.00 97.50 82 THR A CA 1
ATOM 642 C C . THR A 1 82 ? 17.297 1.348 -3.221 1.00 97.50 82 THR A C 1
ATOM 644 O O . THR A 1 82 ? 17.038 1.127 -2.041 1.00 97.50 82 THR A O 1
ATOM 647 N N . SER A 1 83 ? 16.932 2.485 -3.820 1.00 96.62 83 SER A N 1
ATOM 648 C CA . SER A 1 83 ? 16.206 3.551 -3.119 1.00 96.62 83 SER A CA 1
ATOM 649 C C . SER A 1 83 ? 14.769 3.133 -2.804 1.00 96.62 83 SER A C 1
ATOM 651 O O . SER A 1 83 ? 14.269 3.422 -1.717 1.00 96.62 83 SER A O 1
ATOM 653 N N . GLY A 1 84 ? 14.120 2.407 -3.716 1.00 96.56 84 GLY A N 1
ATOM 654 C CA . GLY A 1 84 ? 12.820 1.787 -3.489 1.00 96.56 84 GLY A CA 1
ATOM 655 C C . GLY A 1 84 ? 12.847 0.762 -2.356 1.00 96.56 84 GLY A C 1
ATOM 656 O O . GLY A 1 84 ? 11.969 0.788 -1.495 1.00 96.56 84 GLY A O 1
ATOM 657 N N . ILE A 1 85 ? 13.885 -0.080 -2.297 1.00 96.81 85 ILE A N 1
ATOM 658 C CA . ILE A 1 85 ? 14.082 -1.035 -1.194 1.00 96.81 85 ILE A CA 1
ATOM 659 C C . ILE A 1 85 ? 14.234 -0.291 0.138 1.00 96.81 85 ILE A C 1
ATOM 661 O O . ILE A 1 85 ? 13.483 -0.562 1.073 1.00 96.81 85 ILE A O 1
ATOM 665 N N . SER A 1 86 ? 15.145 0.685 0.222 1.00 97.38 86 SER A N 1
ATOM 666 C CA . SER A 1 86 ? 15.351 1.465 1.452 1.00 97.38 86 SER A CA 1
ATOM 667 C C . SER A 1 86 ? 14.080 2.184 1.910 1.00 97.38 86 SER A C 1
ATOM 669 O O . SER A 1 86 ? 13.808 2.271 3.108 1.00 97.38 86 SER A O 1
ATOM 671 N N . MET A 1 87 ? 13.269 2.664 0.967 1.00 96.44 87 MET A N 1
ATOM 672 C CA . MET A 1 87 ? 11.982 3.278 1.272 1.00 96.44 87 MET A CA 1
ATOM 673 C C . MET A 1 87 ? 10.989 2.284 1.883 1.00 96.44 87 MET A C 1
ATOM 675 O O . MET A 1 87 ? 10.344 2.615 2.877 1.00 96.44 87 MET A O 1
ATOM 679 N N . LEU A 1 88 ? 10.883 1.067 1.337 1.00 95.81 88 LEU A N 1
ATOM 680 C CA . LEU A 1 88 ? 10.017 0.022 1.892 1.00 95.81 88 LEU A CA 1
ATOM 681 C C . LEU A 1 88 ? 10.473 -0.409 3.293 1.00 95.81 88 LEU A C 1
ATOM 683 O O . LEU A 1 88 ? 9.640 -0.600 4.177 1.00 95.81 88 LEU A O 1
ATOM 687 N N . GLU A 1 89 ? 11.783 -0.505 3.531 1.00 96.00 89 GLU A N 1
ATOM 688 C CA . GLU A 1 89 ? 12.332 -0.784 4.864 1.00 96.00 89 GLU A CA 1
ATOM 689 C C . GLU A 1 89 ? 11.981 0.312 5.879 1.00 96.00 89 GLU A C 1
ATOM 691 O O . GLU A 1 89 ? 11.623 0.021 7.023 1.00 96.00 89 GLU A O 1
ATOM 696 N N . GLU A 1 90 ? 12.087 1.580 5.479 1.00 95.06 90 GLU A N 1
ATOM 697 C CA . GLU A 1 90 ? 11.703 2.717 6.317 1.00 95.06 90 GLU A CA 1
ATOM 698 C C . GLU A 1 90 ? 10.199 2.709 6.606 1.00 95.06 90 GLU A C 1
ATOM 700 O O . GLU A 1 90 ? 9.785 2.877 7.756 1.00 95.06 90 GLU A O 1
ATOM 705 N N . LEU A 1 91 ? 9.384 2.456 5.580 1.00 94.94 91 LEU A N 1
ATOM 706 C CA . LEU A 1 91 ? 7.942 2.320 5.715 1.00 94.94 91 LEU A CA 1
ATOM 707 C C . LEU A 1 91 ? 7.593 1.213 6.714 1.00 94.94 91 LEU A C 1
ATOM 709 O O . LEU A 1 91 ? 6.843 1.473 7.652 1.00 94.94 91 LEU A O 1
ATOM 713 N N . MET A 1 92 ? 8.182 0.020 6.583 1.00 93.94 92 MET A N 1
ATOM 714 C CA . MET A 1 92 ? 7.951 -1.074 7.529 1.00 93.94 92 MET A CA 1
ATOM 715 C C . MET A 1 92 ? 8.319 -0.678 8.958 1.00 93.94 92 MET A C 1
ATOM 717 O O . MET A 1 92 ? 7.533 -0.923 9.868 1.00 93.94 92 MET A O 1
ATOM 721 N N . LYS A 1 93 ? 9.468 -0.028 9.179 1.00 93.94 93 LYS A N 1
ATOM 722 C CA . LYS A 1 93 ? 9.863 0.450 10.518 1.00 93.94 93 LYS A CA 1
ATOM 723 C C . LYS A 1 93 ? 8.844 1.433 11.097 1.00 93.94 93 LYS A C 1
ATOM 725 O O . LYS A 1 93 ? 8.555 1.377 12.290 1.00 93.94 93 LYS A O 1
ATO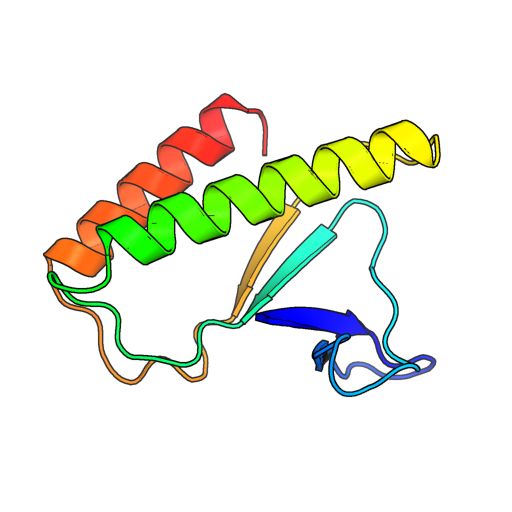M 730 N N . ASN A 1 94 ? 8.306 2.327 10.271 1.00 91.38 94 ASN A N 1
ATOM 731 C CA . ASN A 1 94 ? 7.316 3.314 10.699 1.00 91.38 94 ASN A CA 1
ATOM 732 C C . ASN A 1 94 ? 5.965 2.671 11.039 1.00 91.38 94 ASN A C 1
ATOM 734 O O . ASN A 1 94 ? 5.351 3.054 12.032 1.00 91.38 94 ASN A O 1
ATOM 738 N N . VAL A 1 95 ? 5.535 1.678 10.257 1.00 91.06 95 VAL A N 1
ATOM 739 C CA . VAL A 1 95 ? 4.302 0.911 10.494 1.00 91.06 95 VAL A CA 1
ATOM 740 C C . VAL A 1 95 ? 4.424 0.068 11.774 1.00 91.06 95 VAL A C 1
ATOM 742 O O . VAL A 1 95 ? 3.595 0.215 12.667 1.00 91.06 95 VAL A O 1
ATOM 745 N N . HIS A 1 96 ? 5.540 -0.644 11.972 1.00 90.81 96 HIS A N 1
ATOM 746 C CA . HIS A 1 96 ? 5.784 -1.422 13.198 1.00 90.81 96 HIS A CA 1
ATOM 747 C C . HIS A 1 96 ? 5.804 -0.558 14.465 1.00 90.81 96 HIS A C 1
ATOM 749 O O . HIS A 1 96 ? 5.315 -0.968 15.516 1.00 90.81 96 HIS A O 1
ATOM 755 N N . ARG A 1 97 ? 6.345 0.667 14.393 1.00 89.19 97 ARG A N 1
ATOM 756 C CA . ARG A 1 97 ? 6.319 1.615 15.524 1.00 89.19 97 ARG A CA 1
ATOM 757 C C . ARG A 1 97 ? 4.900 2.026 15.927 1.00 89.19 97 ARG A C 1
ATOM 759 O O . ARG A 1 97 ? 4.711 2.439 17.067 1.00 89.19 97 ARG A O 1
ATOM 766 N N . LYS A 1 98 ? 3.926 1.921 15.018 1.00 84.06 98 LYS A N 1
ATOM 767 C CA . LYS A 1 98 ? 2.499 2.153 15.287 1.00 84.06 98 LYS A CA 1
ATOM 768 C C . LYS A 1 98 ? 1.781 0.910 15.836 1.00 84.06 98 LYS A C 1
ATOM 770 O O . LYS A 1 98 ? 0.620 1.026 16.209 1.00 84.06 98 LYS A O 1
ATOM 775 N N . GLY A 1 99 ? 2.453 -0.241 15.928 1.00 83.44 99 GLY A N 1
ATOM 776 C CA . GLY A 1 99 ? 1.846 -1.505 16.363 1.00 83.44 99 GLY A CA 1
ATOM 777 C C . GLY A 1 99 ? 1.056 -2.226 15.266 1.00 83.44 99 GLY A C 1
ATOM 778 O O . GLY A 1 99 ? 0.217 -3.064 15.590 1.00 83.44 99 GLY A O 1
ATOM 779 N N . LEU A 1 100 ? 1.323 -1.872 14.006 1.00 78.50 100 LEU A N 1
ATOM 780 C CA . LEU A 1 100 ? 0.794 -2.485 12.787 1.00 78.50 100 LEU A CA 1
ATOM 781 C C . LEU A 1 100 ? 1.846 -3.383 12.127 1.00 78.50 100 LEU A C 1
ATOM 783 O O . LEU A 1 100 ? 3.051 -3.058 12.257 1.00 78.50 100 LEU A O 1
#

pLDDT: mean 94.07, std 3.42, range [78.5, 97.62]

Foldseek 3Di:
DWWFDQPPDPDIDDCVVDVNGHHDFLETEEEDQEAADDVCLVVVLVVLVVSLVVNQVVCVVVVTDGRQYYHYHCVNHPYYDPSNVVSVVVSVVVVVVVVD

Sequence (100 aa):
MVLGNIPNSGIYRSMDQYQMANSVPGILILQIDAPVFFANASYLRERISRWIYEEEDRLKSAGEASLHYVILDLSAVGSIDTSGISMLEELMKNVHRKGL

InterPro domains:
  IPR001902 SLC26A/SulP transporter [PTHR11814] (2-99)
  IPR002645 STAS domain [PF01740] (20-99)
  IPR002645 STAS domain [PS50801] (17-100)
  IPR036513 STAS domain superfamily [G3DSA:3.30.750.24] (1-100)
  IPR036513 STAS domain superfamily [SSF52091] (24-99)